Protein AF-A0A1Z3HMI5-F1 (afdb_monomer)

Solvent-accessible surface area (backbone atoms only — not comparable to full-atom values): 5272 Å² total; per-residue (Å²): 138,86,78,81,63,42,66,49,78,47,74,57,47,96,91,37,61,82,60,61,73,45,64,59,50,65,58,53,48,66,42,83,65,39,40,37,41,35,43,33,35,76,87,76,34,31,37,34,43,36,34,46,82,46,86,75,39,66,50,79,48,77,47,72,59,53,101,85,61,72,57,69,62,54,55,46,50,55,53,56,52,63,66,63,70,80,118

InterPro domains:
  IPR008538 Putative restriction endonuclease [PF05685] (4-77)
  IPR008538 Putative restriction endonuclease [cd06260] (4-47)
  IPR011335 Restriction endonuclease type II-like [SSF52980] (3-69)
  IPR012296 Nuclease, putative, TT1808 [G3DSA:3.90.1570.10] (1-79)

Sequence (87 aa):
MVMAPMLIAEVLSKSTQSYDQGDKFMYYRSIPDMREYLLVDQKQHHVISLAQEKIDIFQVDSTLLREHRLSPLETLRERLCAASDHR

Organism: NCBI:txid1641165

Nearest PDB structures (foldseek):
  8dml-assembly2_C  TM=4.628E-01  e=1.183E-01  Vibrio parahaemolyticus
  2gnx-assembly1_A  TM=5.485E-01  e=2.211E+00  Mus musculus
  6jsx-assembly1_B  TM=4.028E-01  e=1.063E+00  Helicobacter pylori
  5ft0-assembly1_B  TM=6.529E-01  e=6.854E+00  Phikzvirus phiKZ
  5ft0-assembly1_A  TM=6.537E-01  e=7.325E+00  Phikzvirus phiKZ

Foldseek 3Di:
DDDDDQEAEDEDDPVCNPPVVPDVCVVNLQPQNHAWYWYADPVQQKIWIWGDPGRNDTDIDIDRDDPDDPPVVVVVVVRVVVVVPPD

Secondary structure (DSSP, 8-state):
-PPPPSEEEEEPPTTTTTTTTTHHHHHHTT-TT--EEEEEETTTTEEEEEEEEETTEEEEEEEE--TT--HHHHHHHHHHHHHHS--

pLDDT: mean 76.57, std 13.26, range [45.88, 90.88]

Mean predicted aligned error: 8.14 Å

Radius of gyration: 13.55 Å; Cα contacts (8 Å, |Δi|>4): 106; chains: 1; bounding box: 24×31×38 Å

Structure (mmCIF, N/CA/C/O backbone):
data_AF-A0A1Z3HMI5-F1
#
_entry.id   AF-A0A1Z3HMI5-F1
#
loop_
_atom_site.group_PDB
_atom_site.id
_atom_site.type_symbol
_atom_site.label_atom_id
_atom_site.label_alt_id
_atom_site.label_comp_id
_atom_site.label_asym_id
_atom_site.label_entity_id
_atom_site.label_seq_id
_atom_site.pdbx_PDB_ins_code
_atom_site.Cartn_x
_atom_site.Cartn_y
_atom_site.Cartn_z
_atom_site.occupancy
_atom_site.B_iso_or_equiv
_atom_site.auth_seq_id
_atom_site.auth_comp_id
_atom_site.auth_asym_id
_atom_site.auth_atom_id
_atom_site.pdbx_PDB_model_num
ATOM 1 N N . MET A 1 1 ? -9.446 3.271 -23.420 1.00 68.25 1 MET A N 1
ATOM 2 C CA . MET A 1 1 ? -8.268 2.505 -22.956 1.00 68.25 1 MET A CA 1
ATOM 3 C C . MET A 1 1 ? -8.128 2.751 -21.464 1.00 68.25 1 MET A C 1
ATOM 5 O O . MET A 1 1 ? -8.310 3.891 -21.059 1.00 68.25 1 MET A O 1
ATOM 9 N N . VAL A 1 2 ? -7.892 1.715 -20.661 1.00 71.38 2 VAL A N 1
ATOM 10 C CA . VAL A 1 2 ? -7.663 1.836 -19.209 1.00 71.38 2 VAL A CA 1
ATOM 11 C C . VAL A 1 2 ? -6.154 1.803 -18.972 1.00 71.38 2 VAL A C 1
ATOM 13 O O . VAL A 1 2 ? -5.477 0.978 -19.579 1.00 71.38 2 VAL A O 1
ATOM 16 N N . MET A 1 3 ? -5.634 2.711 -18.144 1.00 79.31 3 MET A N 1
ATOM 17 C CA . MET A 1 3 ? -4.217 2.747 -17.767 1.00 79.31 3 MET A CA 1
ATOM 18 C C . MET A 1 3 ? -3.989 2.015 -16.447 1.00 79.31 3 MET A C 1
ATOM 20 O O . MET A 1 3 ? -4.848 2.052 -15.564 1.00 79.31 3 MET A O 1
ATOM 24 N N . ALA A 1 4 ? -2.830 1.368 -16.317 1.00 85.31 4 ALA A N 1
ATOM 25 C CA . ALA A 1 4 ? -2.398 0.792 -15.053 1.00 85.31 4 ALA A CA 1
ATOM 26 C C . ALA A 1 4 ? -2.153 1.903 -14.009 1.00 85.31 4 ALA A C 1
ATOM 28 O O . ALA A 1 4 ? -1.727 3.006 -14.370 1.00 85.31 4 ALA A O 1
ATOM 29 N N . PRO A 1 5 ? -2.441 1.646 -12.722 1.00 87.94 5 PRO A N 1
ATOM 30 C CA . PRO A 1 5 ? -2.194 2.616 -11.667 1.00 87.94 5 PRO A CA 1
ATOM 31 C C . PRO A 1 5 ? -0.693 2.755 -11.406 1.00 87.94 5 PRO A C 1
ATOM 33 O O . PRO A 1 5 ? 0.026 1.766 -11.304 1.00 87.94 5 PRO A O 1
ATOM 36 N N . MET A 1 6 ? -0.241 3.996 -11.244 1.00 90.44 6 MET A N 1
ATOM 37 C CA . MET A 1 6 ? 1.129 4.307 -10.817 1.00 90.44 6 MET A CA 1
ATOM 38 C C . MET A 1 6 ? 1.230 4.483 -9.295 1.00 90.44 6 MET A C 1
ATOM 40 O O . MET A 1 6 ? 2.304 4.322 -8.722 1.00 90.44 6 MET A O 1
ATOM 44 N N . LEU A 1 7 ? 0.110 4.819 -8.651 1.00 89.94 7 LEU A N 1
ATOM 45 C CA . LEU A 1 7 ? -0.016 5.039 -7.216 1.00 89.94 7 LEU A CA 1
ATOM 46 C C . LEU A 1 7 ? -1.276 4.330 -6.715 1.00 89.94 7 LEU A C 1
ATOM 48 O O . LEU A 1 7 ? -2.358 4.536 -7.270 1.00 89.94 7 LEU A O 1
ATOM 52 N N . ILE A 1 8 ? -1.148 3.554 -5.641 1.00 90.88 8 ILE A N 1
ATOM 53 C CA . ILE A 1 8 ? -2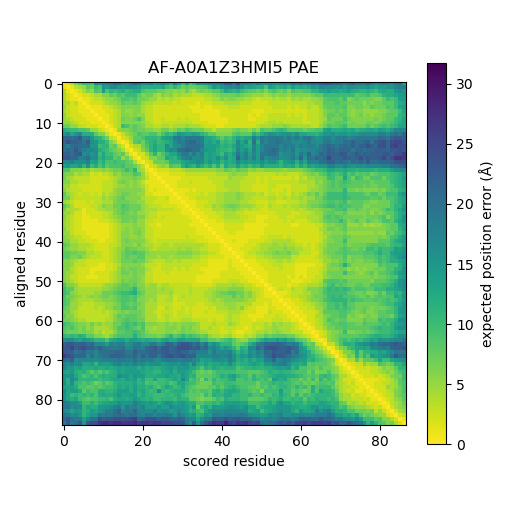.286 3.022 -4.881 1.00 90.88 8 ILE A CA 1
ATOM 54 C C . ILE A 1 8 ? -2.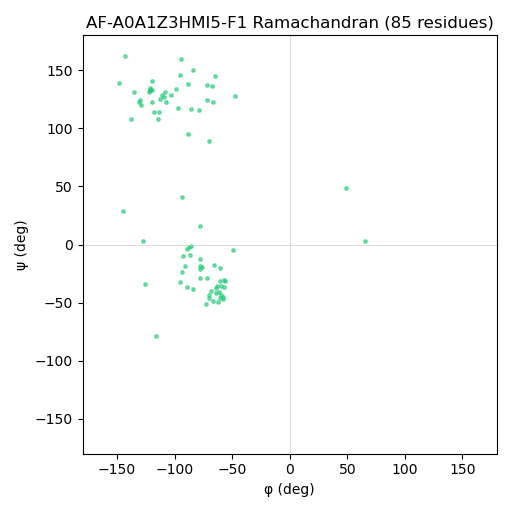146 3.498 -3.439 1.00 90.88 8 ILE A C 1
ATOM 56 O O . ILE A 1 8 ? -1.080 3.374 -2.846 1.00 90.88 8 ILE A O 1
ATOM 60 N N . ALA A 1 9 ? -3.217 4.047 -2.873 1.00 90.44 9 ALA A N 1
ATOM 61 C CA . ALA A 1 9 ? -3.266 4.443 -1.473 1.00 90.44 9 ALA A CA 1
ATOM 62 C C . ALA A 1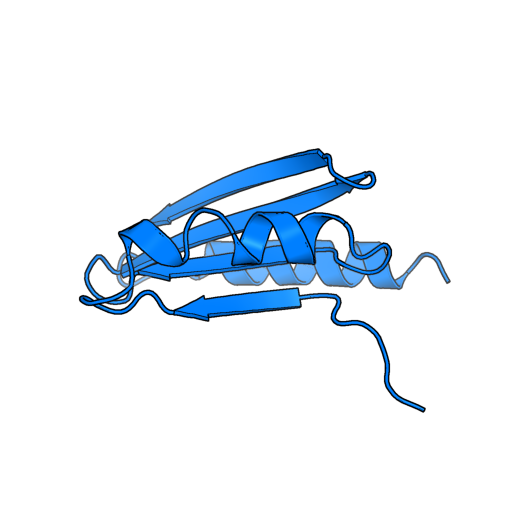 9 ? -4.377 3.671 -0.764 1.00 90.44 9 ALA A C 1
ATOM 64 O O . ALA A 1 9 ? -5.542 3.752 -1.154 1.00 90.44 9 ALA A O 1
ATOM 65 N N . GLU A 1 10 ? -4.016 2.939 0.283 1.00 88.94 10 GLU A N 1
ATOM 66 C CA . GLU A 1 10 ? -4.948 2.177 1.102 1.00 88.94 10 GLU A CA 1
ATOM 67 C C . GLU A 1 10 ? -5.075 2.801 2.491 1.00 88.94 10 GLU A C 1
ATOM 69 O O . GLU A 1 10 ? -4.088 3.054 3.185 1.00 88.94 10 GLU A O 1
ATOM 74 N N . VAL A 1 11 ? -6.317 3.045 2.909 1.00 88.00 11 VAL A N 1
ATOM 75 C CA . VAL A 1 11 ? -6.634 3.561 4.242 1.00 88.00 11 VAL A CA 1
ATOM 76 C C . VAL A 1 11 ? -7.015 2.390 5.140 1.00 88.00 11 VAL A C 1
ATOM 78 O O . VAL A 1 11 ? -8.004 1.699 4.892 1.00 88.00 11 VAL A O 1
ATOM 81 N N . LEU A 1 12 ? -6.232 2.165 6.194 1.00 84.50 12 LEU A N 1
ATOM 82 C CA . LEU A 1 12 ? -6.391 1.009 7.071 1.00 84.50 12 LEU A CA 1
ATOM 83 C C . LEU A 1 12 ? -7.650 1.135 7.941 1.00 84.50 12 LEU A C 1
ATOM 85 O O . LEU A 1 12 ? -7.812 2.072 8.731 1.00 84.50 12 LEU A O 1
ATOM 89 N N . SER A 1 13 ? -8.527 0.133 7.856 1.00 77.69 13 SER A N 1
ATOM 90 C CA . SER A 1 13 ? -9.718 0.016 8.704 1.00 77.69 13 SER A CA 1
ATOM 91 C C . SER A 1 13 ? -9.459 -0.874 9.935 1.00 77.69 13 SER A C 1
ATOM 93 O O . SER A 1 13 ? -8.542 -1.694 9.942 1.00 77.69 13 SER A O 1
ATOM 95 N N . LYS A 1 14 ? -10.274 -0.752 11.006 1.00 66.44 14 LYS A N 1
ATOM 96 C CA . LYS A 1 14 ? -10.158 -1.627 12.207 1.00 66.44 14 LYS A CA 1
ATOM 97 C C . LYS A 1 14 ? -10.292 -3.120 11.876 1.00 66.44 14 LYS A C 1
ATOM 99 O O . LYS A 1 14 ? -9.731 -3.933 12.595 1.00 66.44 14 LYS A O 1
ATOM 104 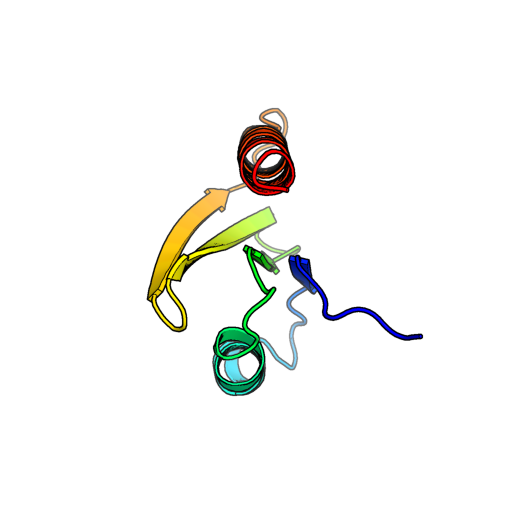N N . SER A 1 15 ? -11.062 -3.469 10.849 1.00 63.38 15 SER A N 1
ATOM 105 C CA . SER A 1 15 ? -11.430 -4.850 10.519 1.00 63.38 15 SER A CA 1
ATOM 106 C C . SER A 1 15 ? -10.489 -5.528 9.523 1.00 63.38 15 SER A C 1
ATOM 108 O O . SER A 1 15 ? -10.612 -6.729 9.318 1.00 63.38 15 SER A O 1
ATOM 110 N N . THR A 1 16 ? -9.566 -4.788 8.900 1.00 56.25 16 THR A N 1
ATOM 111 C CA . THR A 1 16 ? -8.733 -5.298 7.794 1.00 56.25 16 THR A CA 1
ATOM 112 C C . THR A 1 16 ? -7.232 -5.097 8.002 1.00 56.25 16 THR A C 1
ATOM 114 O O . THR A 1 16 ? -6.444 -5.504 7.157 1.00 56.25 16 THR A O 1
ATOM 117 N N . GLN A 1 17 ? -6.810 -4.559 9.151 1.00 57.12 17 GLN A N 1
ATOM 118 C CA . GLN A 1 17 ? -5.413 -4.200 9.430 1.00 57.12 17 GLN A CA 1
ATOM 119 C C . GLN A 1 17 ? -4.416 -5.364 9.263 1.00 57.12 17 GLN A C 1
ATOM 121 O O . GLN A 1 17 ? -3.286 -5.127 8.857 1.00 57.12 17 GLN A O 1
ATOM 126 N N . SER A 1 18 ? -4.829 -6.609 9.523 1.00 57.53 18 SER A N 1
ATOM 127 C CA . SER A 1 18 ? -3.994 -7.807 9.323 1.00 57.53 18 SER A CA 1
ATOM 128 C C . SER A 1 18 ? -4.142 -8.447 7.934 1.00 57.53 18 SER A C 1
ATOM 130 O O . SER A 1 18 ? -3.275 -9.215 7.538 1.00 57.53 18 SER A O 1
ATOM 132 N N . TYR A 1 19 ? -5.224 -8.150 7.202 1.00 50.47 19 TYR A N 1
ATOM 133 C CA . TYR A 1 19 ? -5.537 -8.744 5.891 1.00 50.47 19 TYR A CA 1
ATOM 134 C C . TYR A 1 19 ? -5.053 -7.857 4.724 1.00 50.47 19 TYR A C 1
ATOM 136 O O . TYR A 1 19 ? -4.614 -8.364 3.697 1.00 50.47 19 TYR A O 1
ATOM 144 N N . ASP A 1 20 ? -5.059 -6.529 4.895 1.00 55.84 20 ASP A N 1
ATOM 145 C CA . ASP A 1 20 ? -4.610 -5.556 3.884 1.00 55.84 20 ASP A CA 1
ATOM 146 C C . ASP A 1 20 ? -3.077 -5.468 3.768 1.00 55.84 20 ASP A C 1
ATOM 148 O O . ASP A 1 20 ? -2.552 -5.029 2.749 1.00 55.84 20 ASP A O 1
ATOM 152 N N . GLN A 1 21 ? -2.332 -5.924 4.780 1.00 60.72 21 GLN A N 1
ATOM 153 C CA . GLN A 1 21 ? -0.866 -5.826 4.788 1.00 60.72 21 GLN A CA 1
ATOM 154 C C . GLN A 1 21 ? -0.158 -6.877 3.913 1.00 60.72 21 GLN A C 1
ATOM 156 O O . GLN A 1 21 ? 1.039 -6.741 3.673 1.00 60.72 21 GLN A O 1
ATOM 161 N N . GLY A 1 22 ? -0.864 -7.910 3.434 1.00 69.19 22 GLY A N 1
ATOM 162 C CA . GLY A 1 22 ? -0.263 -9.031 2.699 1.00 69.19 22 GLY A CA 1
ATOM 163 C C . GLY A 1 22 ? -0.741 -9.149 1.254 1.00 69.19 22 GLY A C 1
ATOM 164 O O . GLY A 1 22 ? -0.039 -8.767 0.321 1.00 69.19 22 GLY A O 1
ATOM 165 N N . ASP A 1 23 ? -1.937 -9.698 1.055 1.00 78.62 23 ASP A N 1
ATOM 166 C CA . ASP A 1 23 ? -2.333 -10.259 -0.244 1.00 78.62 23 ASP A CA 1
ATOM 167 C C . ASP A 1 23 ? -2.521 -9.205 -1.341 1.00 78.62 23 ASP A C 1
ATOM 169 O O . ASP A 1 23 ? -2.107 -9.403 -2.486 1.00 78.62 23 ASP A O 1
ATOM 173 N N . LYS A 1 24 ? -3.107 -8.054 -0.993 1.00 83.62 24 LYS A N 1
ATOM 174 C CA . LYS A 1 24 ? -3.325 -6.952 -1.941 1.00 83.62 24 LYS A CA 1
ATOM 175 C C . LYS A 1 24 ? -2.009 -6.342 -2.399 1.00 83.62 24 LYS A C 1
ATOM 177 O O . LYS A 1 24 ? -1.776 -6.221 -3.600 1.00 83.62 24 LYS A O 1
ATOM 182 N N . PHE A 1 25 ? -1.122 -6.031 -1.455 1.00 86.06 25 PHE A N 1
ATOM 183 C CA . PHE A 1 25 ? 0.213 -5.542 -1.776 1.00 86.06 25 PHE A CA 1
ATOM 184 C C . PHE A 1 25 ? 0.977 -6.543 -2.654 1.00 86.06 25 PHE A C 1
ATOM 186 O O . PHE A 1 25 ? 1.534 -6.157 -3.681 1.00 86.06 25 PHE A O 1
ATOM 193 N N . MET A 1 26 ? 0.939 -7.836 -2.313 1.00 85.81 26 MET A N 1
ATOM 194 C CA . MET A 1 26 ? 1.598 -8.892 -3.092 1.00 85.81 26 MET A CA 1
ATOM 195 C C . MET A 1 26 ? 1.072 -9.009 -4.525 1.00 85.81 26 MET A C 1
ATOM 197 O O . MET A 1 26 ? 1.841 -9.350 -5.423 1.00 85.81 26 MET A O 1
ATOM 201 N N . TYR A 1 27 ? -0.207 -8.714 -4.749 1.00 87.00 27 TYR A N 1
ATOM 202 C CA . TYR A 1 27 ? -0.786 -8.661 -6.085 1.00 87.00 27 TYR A CA 1
ATOM 203 C C . TYR A 1 27 ? -0.313 -7.415 -6.850 1.00 87.00 27 TYR A C 1
ATOM 205 O O . TYR A 1 27 ? 0.216 -7.523 -7.960 1.00 87.00 27 TYR A O 1
ATOM 213 N N . TYR A 1 28 ? -0.436 -6.231 -6.244 1.00 87.81 28 TYR A N 1
ATOM 214 C CA . TYR A 1 28 ? -0.143 -4.966 -6.920 1.00 87.81 28 TYR A CA 1
ATOM 215 C C . TYR A 1 28 ? 1.345 -4.715 -7.168 1.00 87.81 28 TYR A C 1
ATOM 217 O O . TYR A 1 28 ? 1.682 -4.071 -8.158 1.00 87.81 28 TYR A O 1
ATOM 225 N N . ARG A 1 29 ? 2.242 -5.246 -6.329 1.00 86.31 29 ARG A N 1
ATOM 226 C CA . ARG A 1 29 ? 3.695 -5.027 -6.455 1.00 86.31 29 ARG A CA 1
ATOM 227 C C . ARG A 1 29 ? 4.299 -5.532 -7.776 1.00 86.31 29 ARG A C 1
ATOM 229 O O . ARG A 1 29 ? 5.375 -5.089 -8.166 1.00 86.31 29 ARG A O 1
ATOM 236 N N . SER A 1 30 ? 3.589 -6.440 -8.450 1.00 86.88 30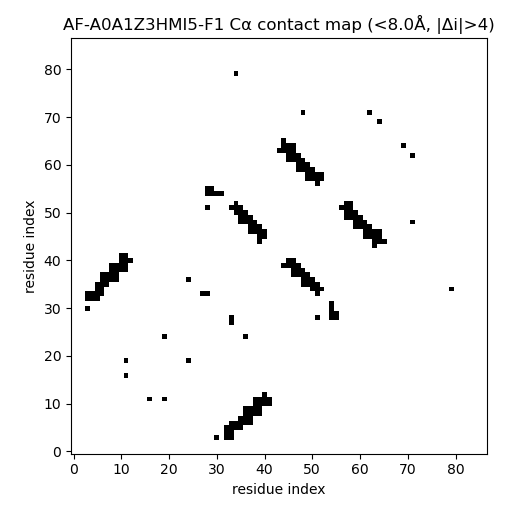 SER A N 1
ATOM 237 C CA . SER A 1 30 ? 3.986 -7.019 -9.737 1.00 86.88 30 SER A CA 1
ATOM 238 C C . SER A 1 30 ? 3.550 -6.185 -10.949 1.00 86.88 30 SER A C 1
ATOM 240 O O . SER A 1 30 ? 3.961 -6.478 -12.073 1.00 86.88 30 SER A O 1
ATOM 242 N N . ILE A 1 31 ? 2.726 -5.146 -10.750 1.00 89.12 31 ILE A N 1
ATOM 243 C CA . ILE A 1 31 ? 2.292 -4.254 -11.828 1.00 89.12 31 ILE A CA 1
ATOM 244 C C . ILE A 1 31 ? 3.522 -3.478 -12.338 1.00 89.12 31 ILE A C 1
ATOM 246 O O . ILE A 1 31 ? 4.164 -2.780 -11.555 1.00 89.12 31 ILE A O 1
ATOM 250 N N . PRO A 1 32 ? 3.862 -3.553 -13.639 1.00 84.44 32 PRO A N 1
ATOM 251 C CA . PRO A 1 32 ? 5.082 -2.929 -14.159 1.00 84.44 32 PRO A CA 1
ATOM 252 C C . PRO A 1 32 ? 5.111 -1.401 -14.033 1.00 84.44 32 PRO A C 1
ATOM 254 O O . PRO A 1 32 ? 6.165 -0.829 -13.776 1.00 84.44 32 PRO A O 1
ATOM 257 N N . ASP A 1 33 ? 3.954 -0.756 -14.200 1.00 87.38 33 ASP A N 1
ATOM 258 C CA . ASP A 1 33 ? 3.818 0.707 -14.164 1.00 87.38 33 ASP A CA 1
ATOM 259 C C . ASP A 1 33 ? 3.591 1.262 -12.751 1.00 87.38 33 ASP A C 1
ATOM 261 O O . ASP A 1 33 ? 3.496 2.478 -12.566 1.00 87.38 33 ASP A O 1
ATOM 265 N N . MET A 1 34 ? 3.496 0.381 -11.756 1.00 89.06 34 MET A N 1
ATOM 266 C CA . MET A 1 34 ? 3.347 0.758 -10.361 1.00 89.06 34 MET A CA 1
ATOM 267 C C . MET A 1 34 ? 4.629 1.425 -9.872 1.00 89.06 34 MET A C 1
ATOM 269 O O . MET A 1 34 ? 5.741 0.996 -10.176 1.00 89.06 34 MET A O 1
ATOM 273 N N . ARG A 1 35 ? 4.474 2.520 -9.133 1.00 89.25 35 ARG A N 1
ATOM 274 C CA . ARG A 1 35 ? 5.602 3.309 -8.626 1.00 89.25 35 ARG A CA 1
ATOM 275 C C . ARG A 1 35 ? 5.539 3.490 -7.132 1.00 89.25 35 ARG A C 1
ATOM 277 O O . ARG A 1 35 ? 6.582 3.524 -6.489 1.00 89.25 35 ARG A O 1
ATOM 284 N N . GLU A 1 36 ? 4.337 3.598 -6.581 1.00 90.25 36 GLU A N 1
ATOM 285 C CA . GLU A 1 36 ? 4.177 3.919 -5.174 1.00 90.25 36 GLU A CA 1
ATOM 286 C C . GLU A 1 36 ? 2.923 3.277 -4.580 1.00 90.25 36 GLU A C 1
ATOM 288 O O . GLU A 1 36 ? 1.858 3.212 -5.197 1.00 90.25 36 GLU A O 1
ATOM 293 N N . TYR A 1 37 ? 3.065 2.777 -3.360 1.00 90.88 37 TYR A N 1
ATOM 294 C CA . TYR A 1 37 ? 2.011 2.168 -2.572 1.00 90.88 37 TYR A CA 1
ATOM 295 C C . TYR A 1 37 ? 2.005 2.821 -1.191 1.00 90.88 37 TYR A C 1
ATOM 297 O O . TYR A 1 37 ? 3.005 2.787 -0.476 1.00 90.88 37 TYR A O 1
ATOM 305 N N . LEU A 1 38 ? 0.893 3.447 -0.819 1.00 90.31 38 LEU A N 1
ATOM 306 C CA . LEU A 1 38 ? 0.745 4.140 0.456 1.00 90.31 38 LEU A CA 1
ATOM 307 C C . LEU A 1 38 ? -0.181 3.360 1.378 1.00 90.31 38 LEU A C 1
ATOM 309 O O . LEU A 1 38 ? -1.302 3.030 0.999 1.00 90.31 38 LEU A O 1
ATOM 313 N N . LEU A 1 39 ? 0.252 3.147 2.616 1.00 89.00 39 LEU A N 1
ATOM 314 C CA . LEU A 1 39 ? -0.600 2.677 3.703 1.00 89.00 39 LEU A CA 1
ATOM 315 C C . LEU A 1 39 ? -0.849 3.829 4.669 1.00 89.00 39 LEU A C 1
ATOM 317 O O . LEU A 1 39 ? 0.093 4.389 5.225 1.00 89.00 39 LEU A O 1
ATOM 321 N N . VAL A 1 40 ? -2.114 4.165 4.892 1.00 87.44 40 VAL A N 1
ATOM 322 C CA . VAL A 1 40 ? -2.525 5.265 5.768 1.00 87.44 40 VAL A CA 1
ATOM 323 C C . VAL A 1 40 ? -3.272 4.700 6.973 1.00 87.44 40 VAL A C 1
ATOM 325 O O . VAL A 1 40 ? -4.423 4.278 6.867 1.00 87.44 40 VAL A O 1
ATOM 328 N N . ASP A 1 41 ? -2.641 4.723 8.148 1.00 86.94 41 ASP A N 1
ATOM 329 C CA . ASP A 1 41 ? -3.319 4.506 9.426 1.00 86.94 41 ASP A CA 1
ATOM 330 C C . ASP A 1 41 ? -3.838 5.842 9.961 1.00 86.94 41 ASP A C 1
ATOM 332 O O . ASP A 1 41 ? -3.146 6.599 10.647 1.00 86.94 41 ASP A O 1
ATOM 336 N N . GLN A 1 42 ? -5.105 6.119 9.668 1.00 83.81 42 GLN A N 1
ATOM 337 C CA . GLN A 1 42 ? -5.777 7.337 10.112 1.00 83.81 42 GLN A CA 1
ATOM 338 C C . GLN A 1 42 ? -5.960 7.437 11.634 1.00 83.81 42 GLN A C 1
ATOM 340 O O . GLN A 1 42 ? -6.241 8.521 12.129 1.00 83.81 42 GLN A O 1
ATOM 345 N N . LYS A 1 43 ? -5.847 6.340 12.397 1.00 84.75 43 LYS A N 1
ATOM 346 C CA . LYS A 1 43 ? -6.011 6.400 13.862 1.00 84.75 43 LYS A CA 1
ATOM 347 C C . LYS A 1 43 ? -4.731 6.811 14.554 1.00 84.75 43 LYS A C 1
ATOM 349 O O . LYS A 1 43 ? -4.773 7.514 15.556 1.00 84.75 43 LYS A O 1
ATOM 354 N N . GLN A 1 44 ? -3.615 6.316 14.032 1.00 84.75 44 GLN A N 1
ATOM 355 C CA . GLN A 1 44 ? -2.282 6.634 14.531 1.00 84.75 44 GLN A CA 1
ATOM 356 C C . GLN A 1 44 ? -1.690 7.866 13.840 1.00 84.75 44 GLN A C 1
ATOM 358 O O . GLN A 1 44 ? -0.593 8.285 14.195 1.00 84.75 44 GLN A O 1
ATOM 363 N N . HIS A 1 45 ? -2.401 8.433 12.856 1.00 86.50 45 HIS A N 1
ATOM 364 C CA . HIS A 1 45 ? -1.884 9.459 11.954 1.00 86.50 45 HIS A CA 1
ATOM 365 C C . HIS A 1 45 ? -0.526 9.032 11.383 1.00 86.50 45 HIS A C 1
ATOM 367 O O . HIS A 1 45 ? 0.458 9.759 11.450 1.00 86.50 45 HIS A O 1
ATOM 373 N N . HIS A 1 46 ? -0.450 7.803 10.878 1.00 85.50 46 HIS A N 1
ATOM 374 C CA . HIS A 1 46 ? 0.787 7.192 10.408 1.00 85.50 46 HIS A CA 1
ATOM 375 C C . HIS A 1 46 ? 0.657 6.842 8.928 1.00 85.50 46 HIS A C 1
ATOM 377 O O . HIS A 1 46 ? -0.348 6.267 8.515 1.00 85.50 46 HIS A O 1
ATOM 383 N N . VAL A 1 47 ? 1.666 7.191 8.135 1.00 87.44 47 VAL A N 1
ATOM 384 C CA . VAL A 1 47 ? 1.736 6.866 6.710 1.00 87.44 47 VAL A CA 1
ATOM 385 C C . VAL A 1 47 ? 2.988 6.050 6.452 1.00 87.44 47 VAL A C 1
ATOM 387 O O . VAL A 1 47 ? 4.069 6.427 6.891 1.00 87.44 47 VAL A O 1
ATOM 390 N N . ILE A 1 48 ? 2.848 4.958 5.712 1.00 87.75 48 ILE A N 1
ATOM 391 C CA . ILE A 1 48 ? 3.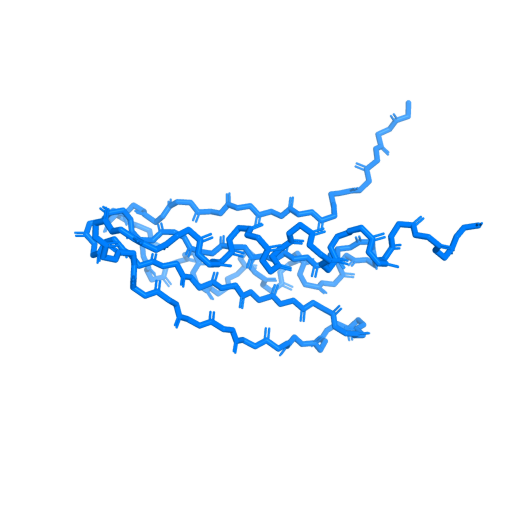968 4.188 5.175 1.00 87.75 48 ILE A CA 1
ATOM 392 C C . ILE A 1 48 ? 3.943 4.356 3.658 1.00 87.75 48 ILE A C 1
ATOM 394 O O . ILE A 1 48 ? 2.913 4.099 3.037 1.00 87.75 48 ILE A O 1
ATOM 398 N N . SER A 1 49 ? 5.056 4.794 3.075 1.00 89.06 49 SER A N 1
ATOM 399 C CA . SER A 1 49 ? 5.274 4.824 1.631 1.00 89.06 49 SER A CA 1
ATOM 400 C C . SER A 1 49 ? 6.190 3.681 1.215 1.00 89.06 49 SER A C 1
ATOM 402 O O . SER A 1 49 ? 7.266 3.484 1.774 1.00 89.06 49 SER A O 1
ATOM 404 N N . LEU A 1 50 ? 5.746 2.921 0.224 1.00 89.94 50 LEU A N 1
ATOM 405 C CA . LEU A 1 50 ? 6.470 1.835 -0.414 1.00 89.94 50 LEU A CA 1
ATOM 406 C C . LEU A 1 50 ? 6.662 2.216 -1.873 1.00 89.94 50 LEU A C 1
ATOM 408 O O . LEU A 1 50 ? 5.693 2.293 -2.621 1.00 89.94 50 LEU A O 1
ATOM 412 N N . ALA A 1 51 ? 7.897 2.428 -2.297 1.00 89.69 51 ALA A N 1
ATOM 413 C CA . ALA A 1 51 ? 8.169 2.886 -3.649 1.00 89.69 51 ALA A CA 1
ATOM 414 C C . ALA A 1 51 ? 9.062 1.936 -4.415 1.00 89.69 51 ALA A C 1
ATOM 416 O O . ALA A 1 51 ? 10.081 1.463 -3.912 1.00 89.69 51 ALA A O 1
ATOM 417 N N . GLN A 1 52 ? 8.644 1.685 -5.644 1.00 86.75 52 GLN A N 1
ATOM 418 C CA . GLN A 1 52 ? 9.198 0.668 -6.505 1.00 86.75 52 GLN A CA 1
ATOM 419 C C . GLN A 1 52 ? 10.412 1.218 -7.252 1.00 86.75 52 GLN A C 1
ATOM 421 O O . GLN A 1 52 ? 10.291 2.139 -8.057 1.00 86.75 52 GLN A O 1
ATOM 426 N N . GLU A 1 53 ? 11.588 0.645 -7.004 1.00 82.31 53 GLU A N 1
ATOM 427 C CA . GLU A 1 53 ? 12.801 0.968 -7.773 1.00 82.31 53 GLU A CA 1
ATOM 428 C C . GLU A 1 53 ? 12.937 0.074 -9.003 1.00 82.31 53 GLU A C 1
ATOM 430 O O . GLU A 1 53 ? 13.401 0.490 -10.064 1.00 82.31 53 GLU A O 1
ATOM 435 N N . LYS A 1 54 ? 12.543 -1.189 -8.839 1.00 83.75 54 LYS A N 1
ATOM 436 C CA . LYS A 1 54 ? 12.481 -2.220 -9.873 1.00 83.75 54 LYS A CA 1
ATOM 437 C C . LYS A 1 54 ? 11.257 -3.077 -9.598 1.00 83.75 54 LYS A C 1
ATOM 439 O O . LYS A 1 54 ? 10.752 -3.077 -8.479 1.00 83.75 54 LYS A O 1
ATOM 444 N N . ILE A 1 55 ? 10.802 -3.826 -10.600 1.00 85.06 55 ILE A N 1
ATOM 445 C CA . ILE A 1 55 ? 9.725 -4.810 -10.420 1.00 85.06 55 ILE A CA 1
ATOM 446 C C . ILE A 1 55 ? 10.017 -5.652 -9.178 1.00 85.06 55 ILE A C 1
ATOM 448 O O . ILE A 1 55 ? 11.128 -6.161 -9.030 1.00 85.06 55 ILE A O 1
ATOM 452 N N . ASP A 1 56 ? 9.030 -5.732 -8.283 1.00 83.50 56 ASP A N 1
ATOM 453 C CA . ASP A 1 56 ? 9.089 -6.452 -7.009 1.00 83.50 56 ASP A CA 1
ATOM 454 C C . ASP A 1 56 ? 10.080 -5.927 -5.945 1.00 83.50 56 ASP A C 1
ATOM 456 O O . ASP A 1 56 ? 10.147 -6.506 -4.857 1.00 83.50 56 ASP A O 1
ATOM 460 N N . ILE A 1 57 ? 10.799 -4.825 -6.191 1.00 85.38 57 ILE A N 1
ATOM 461 C CA . ILE A 1 57 ? 11.781 -4.235 -5.262 1.00 85.38 57 ILE A CA 1
ATOM 462 C C . ILE A 1 57 ? 11.297 -2.865 -4.782 1.00 85.38 57 ILE A C 1
ATOM 464 O O . ILE A 1 57 ? 11.242 -1.911 -5.561 1.00 85.38 57 ILE A O 1
ATOM 468 N N . PHE A 1 58 ? 10.998 -2.771 -3.481 1.00 86.56 58 PHE A N 1
ATOM 469 C CA . PHE A 1 58 ? 10.411 -1.587 -2.853 1.00 86.56 58 PHE A CA 1
ATOM 470 C C . PHE A 1 58 ? 11.283 -1.039 -1.724 1.00 86.56 58 PHE A C 1
ATOM 472 O O . PHE A 1 58 ? 11.705 -1.781 -0.837 1.00 86.56 58 PHE A O 1
ATOM 479 N N . GLN A 1 59 ? 11.490 0.275 -1.727 1.00 88.62 59 GLN A N 1
ATOM 480 C CA . GLN A 1 59 ? 11.998 1.014 -0.575 1.00 88.62 59 GLN A CA 1
ATOM 481 C C . GLN A 1 59 ? 10.846 1.456 0.319 1.00 88.62 59 GLN A C 1
ATOM 483 O O . GLN A 1 59 ? 9.819 1.916 -0.181 1.00 88.62 59 GLN A O 1
ATOM 488 N N . VAL A 1 60 ? 11.039 1.336 1.632 1.00 87.62 60 VAL A N 1
ATOM 489 C CA . VAL A 1 60 ? 10.023 1.648 2.641 1.00 87.62 60 VAL A CA 1
ATOM 490 C C . VAL A 1 60 ? 10.406 2.918 3.391 1.00 87.62 60 VAL A C 1
ATOM 492 O O . VAL A 1 60 ? 11.496 2.993 3.954 1.00 87.62 60 VAL A O 1
ATOM 495 N N . ASP A 1 61 ? 9.489 3.875 3.448 1.00 86.25 61 ASP A N 1
ATOM 496 C CA . ASP A 1 61 ? 9.531 5.029 4.342 1.00 86.25 61 ASP A CA 1
ATOM 497 C C . ASP A 1 61 ? 8.300 5.008 5.253 1.00 86.25 61 ASP A C 1
ATOM 499 O O . ASP A 1 61 ? 7.205 4.653 4.821 1.00 86.25 61 ASP A O 1
ATOM 503 N N . SER A 1 62 ? 8.462 5.370 6.523 1.00 82.69 62 SER A N 1
ATOM 504 C CA . SER A 1 62 ? 7.359 5.435 7.482 1.00 82.69 62 SER A CA 1
ATOM 505 C C . SER A 1 62 ? 7.389 6.766 8.215 1.00 82.69 62 SER A C 1
ATOM 507 O O . SER A 1 62 ? 8.375 7.088 8.882 1.00 82.69 62 SER A O 1
ATOM 509 N N . THR A 1 63 ? 6.296 7.516 8.142 1.00 81.25 63 THR A N 1
ATOM 510 C CA . THR A 1 63 ? 6.191 8.852 8.717 1.00 81.25 63 THR A CA 1
ATOM 511 C C . THR A 1 63 ? 4.940 8.995 9.575 1.00 81.25 63 THR A C 1
ATOM 513 O O . THR A 1 63 ? 3.811 8.821 9.116 1.00 81.25 63 THR A O 1
ATOM 516 N N . LEU A 1 64 ? 5.136 9.390 10.836 1.00 83.38 64 LEU A N 1
ATOM 517 C CA . LEU A 1 64 ? 4.061 9.848 11.715 1.00 83.38 64 LEU A CA 1
ATOM 518 C C . LEU A 1 64 ? 3.703 11.297 11.370 1.00 83.38 64 LEU A C 1
ATOM 520 O O . LEU A 1 64 ? 4.511 12.210 11.557 1.00 83.38 64 LEU A O 1
ATOM 524 N N . LEU A 1 65 ? 2.477 11.503 10.896 1.00 73.38 65 LEU A N 1
ATOM 525 C CA . LEU A 1 65 ? 1.883 12.810 10.655 1.00 73.38 65 LEU A CA 1
ATOM 526 C C . LEU A 1 65 ? 1.605 13.480 12.006 1.00 73.38 65 LEU A C 1
ATOM 528 O O . LEU A 1 65 ? 0.544 13.331 12.607 1.00 73.38 65 LEU A O 1
ATOM 532 N N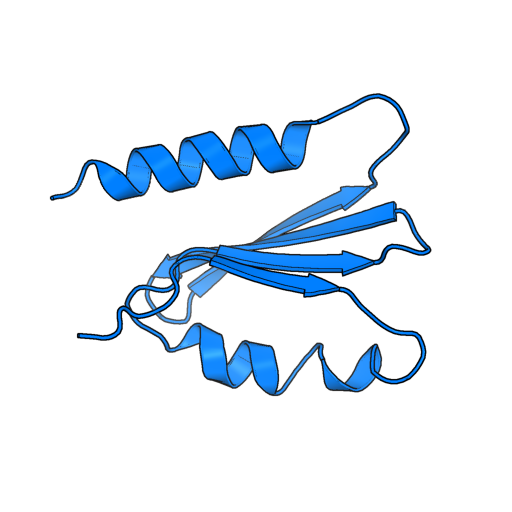 . ARG A 1 66 ? 2.594 14.219 12.510 1.00 69.69 66 ARG A N 1
ATOM 533 C CA . ARG A 1 66 ? 2.386 15.216 13.567 1.00 69.69 66 ARG A CA 1
ATOM 534 C C . ARG A 1 66 ? 1.921 16.520 12.926 1.00 69.69 66 ARG A C 1
ATOM 536 O O . ARG A 1 66 ? 2.319 16.803 11.799 1.00 69.69 66 ARG A O 1
ATOM 543 N N . GLU A 1 67 ? 1.120 17.298 13.656 1.00 57.72 67 GLU A N 1
ATOM 544 C CA . GLU A 1 67 ? 0.252 18.396 13.179 1.00 57.72 67 GLU A CA 1
ATOM 545 C C . GLU A 1 67 ? 0.875 19.464 12.247 1.00 57.72 67 GLU A C 1
ATOM 547 O O . GLU A 1 67 ? 0.1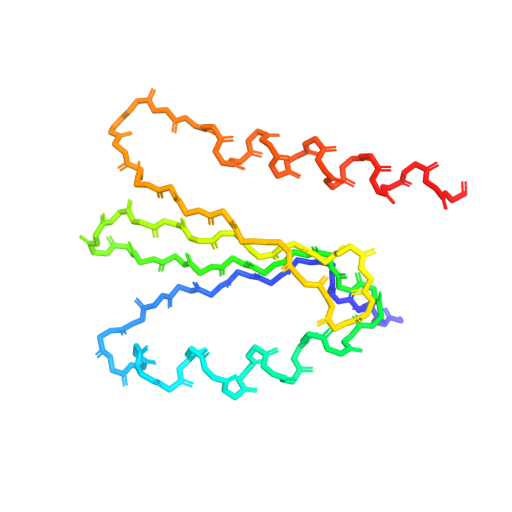37 20.288 11.724 1.00 57.72 67 GLU A O 1
ATOM 552 N N . HIS A 1 68 ? 2.180 19.461 11.949 1.00 52.22 68 HIS A N 1
ATOM 553 C CA . HIS A 1 68 ? 2.823 20.520 11.161 1.00 52.22 68 HIS A CA 1
ATOM 554 C C . HIS A 1 68 ? 3.970 20.101 10.213 1.00 52.22 68 HIS A C 1
ATOM 556 O O . HIS A 1 68 ? 4.837 20.926 9.925 1.00 52.22 68 HIS A O 1
ATOM 562 N N . ARG A 1 69 ? 4.015 18.875 9.662 1.00 53.28 69 ARG A N 1
ATOM 563 C CA . ARG A 1 69 ? 5.005 18.563 8.600 1.00 53.28 69 ARG A CA 1
ATOM 564 C C . ARG A 1 69 ? 4.426 17.730 7.453 1.00 53.28 69 ARG A C 1
ATOM 566 O O . ARG A 1 69 ? 4.191 16.538 7.596 1.00 53.28 69 ARG A O 1
ATOM 573 N N . LEU A 1 70 ? 4.247 18.373 6.297 1.00 52.81 70 LEU A N 1
ATOM 574 C CA . LEU A 1 70 ? 3.743 17.798 5.037 1.00 52.81 70 LEU A CA 1
ATOM 575 C C . LEU A 1 70 ? 4.787 16.967 4.256 1.00 52.81 70 LEU A C 1
ATOM 577 O O . LEU A 1 70 ? 4.576 16.665 3.082 1.00 52.81 70 LEU A O 1
ATOM 581 N N . SER A 1 71 ? 5.898 16.566 4.882 1.00 60.59 71 SER A N 1
ATOM 582 C CA . SER A 1 71 ? 7.061 16.021 4.166 1.00 60.59 71 SER A CA 1
ATOM 583 C C . SER A 1 71 ? 6.791 14.787 3.290 1.00 60.59 71 SER A C 1
ATOM 585 O O . SER A 1 71 ? 7.360 14.738 2.202 1.00 60.59 71 SER A O 1
ATOM 587 N N . PRO A 1 72 ? 5.920 13.819 3.655 1.00 59.09 72 PRO A N 1
ATOM 588 C CA . PRO A 1 72 ? 5.747 12.620 2.833 1.00 59.09 72 PRO A CA 1
ATOM 589 C C . PRO A 1 72 ? 5.171 12.923 1.451 1.00 59.09 72 PRO A C 1
ATOM 591 O O . PRO A 1 72 ? 5.580 12.313 0.472 1.00 59.09 72 PRO A O 1
ATOM 594 N N . LEU A 1 73 ? 4.241 13.880 1.355 1.00 62.50 73 LEU A N 1
ATOM 595 C CA . LEU A 1 73 ? 3.564 14.206 0.096 1.00 62.50 73 LEU A CA 1
ATOM 596 C C . LEU A 1 73 ? 4.435 15.054 -0.834 1.00 62.50 73 LEU A C 1
ATOM 598 O O . LEU A 1 73 ? 4.307 14.957 -2.052 1.00 62.50 73 LEU A O 1
ATOM 602 N N . GLU A 1 74 ? 5.333 15.866 -0.279 1.00 64.88 74 GLU A N 1
ATOM 603 C CA . GLU A 1 74 ? 6.312 16.619 -1.067 1.00 64.88 74 GLU A CA 1
ATOM 604 C C . GLU A 1 74 ? 7.359 15.677 -1.669 1.00 64.88 74 GLU A C 1
ATOM 606 O O . GLU A 1 74 ? 7.590 15.720 -2.877 1.00 64.88 74 GLU A O 1
ATOM 611 N N . THR A 1 75 ? 7.892 14.750 -0.868 1.00 63.06 75 THR A N 1
ATOM 612 C CA . THR A 1 75 ? 8.797 13.694 -1.345 1.00 63.06 75 THR A CA 1
ATOM 613 C C . THR A 1 75 ? 8.117 12.784 -2.374 1.00 63.06 75 THR A C 1
ATOM 615 O O . THR A 1 75 ? 8.712 12.459 -3.399 1.00 63.06 75 THR A O 1
ATOM 618 N N . LEU A 1 76 ? 6.846 12.429 -2.162 1.00 66.44 76 LEU A N 1
ATOM 619 C CA . LEU A 1 76 ? 6.028 11.689 -3.131 1.00 66.44 76 LEU A CA 1
ATOM 620 C C . LEU A 1 76 ? 5.919 12.443 -4.464 1.00 66.44 76 LEU A C 1
ATOM 622 O O . LEU A 1 76 ? 6.137 11.879 -5.536 1.00 66.44 76 LEU A O 1
ATOM 626 N N . ARG A 1 77 ? 5.628 13.749 -4.406 1.00 67.50 77 ARG A N 1
ATOM 627 C CA . ARG A 1 77 ? 5.517 14.598 -5.596 1.00 67.50 77 ARG A CA 1
ATOM 628 C C . ARG A 1 77 ? 6.826 14.643 -6.377 1.00 67.50 77 ARG A C 1
ATOM 630 O O . ARG A 1 77 ? 6.797 14.483 -7.592 1.00 67.50 77 ARG A O 1
ATOM 637 N N . GLU A 1 78 ? 7.957 14.830 -5.702 1.00 67.75 78 GLU A N 1
ATOM 638 C CA . GLU A 1 78 ? 9.277 14.850 -6.346 1.00 67.75 78 GLU A CA 1
ATOM 639 C C . GLU A 1 78 ? 9.577 13.534 -7.074 1.00 67.75 78 GLU A C 1
ATOM 641 O O . GLU A 1 78 ? 10.013 13.547 -8.227 1.00 67.75 78 GLU A O 1
ATOM 646 N N . ARG A 1 79 ? 9.265 12.394 -6.451 1.00 67.50 79 ARG A N 1
ATOM 647 C CA . ARG A 1 79 ? 9.505 11.060 -7.025 1.00 67.50 79 ARG A CA 1
ATOM 648 C C . ARG A 1 79 ? 8.593 10.755 -8.203 1.00 67.50 79 ARG A C 1
ATOM 650 O O . ARG A 1 79 ? 9.057 10.257 -9.230 1.00 67.50 79 ARG A O 1
ATOM 657 N N . LEU A 1 80 ? 7.309 11.090 -8.092 1.00 65.56 80 LEU A N 1
ATOM 658 C CA . LEU A 1 80 ? 6.358 10.925 -9.189 1.00 65.56 80 LEU A CA 1
ATOM 659 C C . LEU A 1 80 ? 6.724 11.824 -10.379 1.00 65.56 80 LEU A C 1
ATOM 661 O O . LEU A 1 80 ? 6.691 11.356 -11.519 1.00 65.56 80 LEU A O 1
ATOM 665 N N . CYS A 1 81 ? 7.134 13.074 -10.136 1.00 67.31 81 CYS A N 1
ATOM 666 C CA . CYS A 1 81 ? 7.607 13.985 -11.181 1.00 67.31 81 CYS A CA 1
ATOM 667 C C . CYS A 1 81 ? 8.875 13.460 -11.872 1.00 67.31 81 CYS A C 1
ATOM 669 O O . CYS A 1 81 ? 8.879 13.350 -13.095 1.00 67.31 81 CYS A O 1
ATOM 671 N N . ALA A 1 82 ? 9.902 13.049 -11.120 1.00 62.47 82 ALA A N 1
ATOM 672 C CA . ALA A 1 82 ? 11.149 12.514 -11.683 1.00 62.47 82 ALA A CA 1
ATOM 673 C C . ALA A 1 82 ? 10.924 11.264 -12.553 1.00 62.47 82 ALA A C 1
ATOM 675 O O . ALA A 1 82 ? 11.560 11.073 -13.591 1.00 62.47 82 ALA A O 1
ATOM 676 N N . ALA A 1 83 ? 9.973 10.417 -12.165 1.00 57.66 83 ALA A N 1
ATOM 677 C CA . ALA A 1 83 ? 9.640 9.224 -12.925 1.00 57.66 83 ALA A CA 1
ATOM 678 C C . ALA A 1 83 ? 8.770 9.536 -14.170 1.00 57.66 83 ALA A C 1
ATOM 680 O O . ALA A 1 83 ? 8.634 8.700 -15.069 1.00 57.66 83 ALA A O 1
ATOM 681 N N . SER A 1 84 ? 8.118 10.701 -14.234 1.00 59.09 84 SER A N 1
ATOM 682 C CA . SER A 1 84 ? 7.294 11.132 -15.381 1.00 59.09 84 SER A CA 1
ATOM 683 C C . SER A 1 84 ? 8.129 11.650 -16.556 1.00 59.09 84 SER A C 1
ATOM 685 O O . SER A 1 84 ? 7.647 11.631 -17.684 1.00 59.09 84 SER A O 1
ATOM 687 N N . ASP A 1 85 ? 9.368 12.065 -16.284 1.00 58.19 85 ASP A N 1
ATOM 688 C CA . ASP A 1 85 ? 10.287 12.721 -17.228 1.00 58.19 85 ASP A CA 1
ATOM 689 C C . ASP A 1 85 ? 11.110 11.733 -18.087 1.00 58.19 85 ASP A C 1
ATOM 691 O O . ASP A 1 85 ? 11.892 12.128 -18.942 1.00 58.1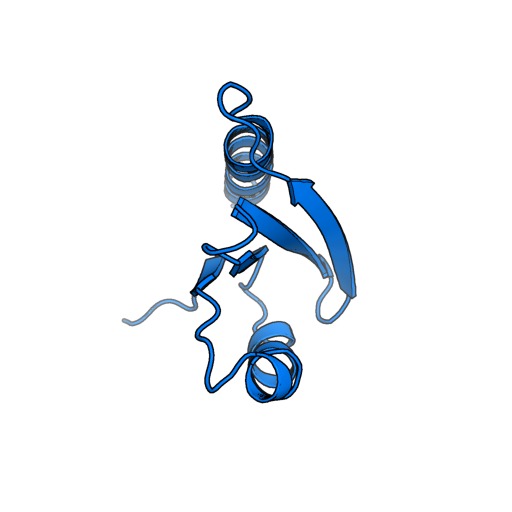9 85 ASP A O 1
ATOM 695 N N . HIS A 1 86 ? 10.934 10.422 -17.880 1.00 48.44 86 HIS A N 1
ATOM 696 C CA . HIS A 1 86 ? 11.579 9.360 -18.668 1.00 48.44 86 HIS A CA 1
ATOM 697 C C . HIS A 1 86 ? 10.702 8.878 -19.841 1.00 48.44 86 HIS A C 1
ATOM 699 O O . HIS A 1 86 ? 10.597 7.674 -20.083 1.00 48.44 86 HIS A O 1
ATOM 705 N N . ARG A 1 87 ? 10.033 9.795 -20.548 1.00 45.88 87 ARG A N 1
ATOM 706 C CA . ARG A 1 87 ? 9.225 9.469 -21.731 1.00 45.88 87 ARG A CA 1
ATOM 707 C C . ARG A 1 87 ? 9.768 10.136 -22.987 1.00 45.88 87 ARG A C 1
ATOM 709 O O . ARG A 1 87 ? 10.109 11.332 -22.905 1.00 45.88 87 ARG A O 1
#